Protein AF-A0A370U004-F1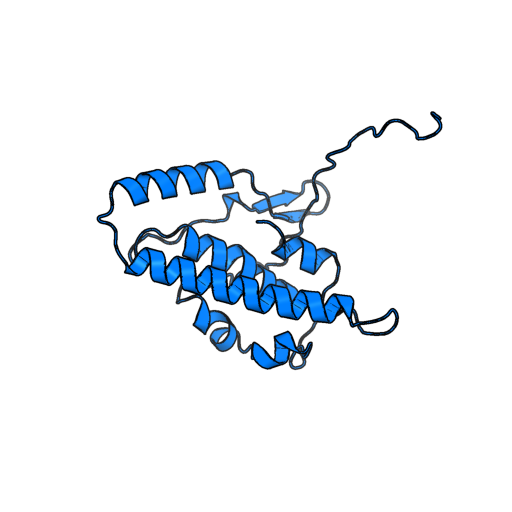 (afdb_monomer_lite)

pLDDT: mean 77.34, std 12.89, range [37.38, 93.56]

Organism: NCBI:txid2656787

Structure (mmCIF, N/CA/C/O backbone):
data_AF-A0A370U004-F1
#
_entry.id   AF-A0A370U004-F1
#
loop_
_atom_site.group_PDB
_atom_site.id
_atom_site.type_symbol
_atom_site.label_atom_id
_atom_site.label_alt_id
_atom_site.label_comp_id
_atom_site.label_asym_id
_atom_site.label_entity_id
_atom_site.label_seq_id
_atom_site.pdbx_PDB_ins_code
_atom_site.Cartn_x
_atom_site.Cartn_y
_atom_site.Cartn_z
_atom_site.occupancy
_atom_site.B_iso_or_equiv
_atom_site.auth_seq_id
_atom_site.auth_comp_id
_atom_site.auth_asym_id
_atom_site.auth_atom_id
_atom_site.pdbx_PDB_model_num
ATOM 1 N N . MET A 1 1 ? -4.875 43.222 11.455 1.00 49.03 1 MET A N 1
ATOM 2 C CA . MET A 1 1 ? -5.710 42.000 11.393 1.00 49.03 1 MET A CA 1
ATOM 3 C C . MET A 1 1 ? -4.789 40.855 11.793 1.00 49.03 1 MET A C 1
ATOM 5 O O . MET A 1 1 ? -4.476 40.014 10.972 1.00 49.03 1 MET A O 1
ATOM 9 N N . ASP A 1 2 ? -4.289 40.880 13.034 1.00 58.12 2 ASP A N 1
ATOM 10 C CA . ASP A 1 2 ? -3.094 40.120 13.444 1.00 58.12 2 ASP A CA 1
ATOM 11 C C . ASP A 1 2 ? -3.318 39.505 14.830 1.00 58.12 2 ASP A C 1
ATOM 13 O O . ASP A 1 2 ? -2.728 39.919 15.822 1.00 58.12 2 ASP A O 1
ATOM 17 N N . HIS A 1 3 ? -4.273 38.583 14.925 1.00 63.78 3 HIS A N 1
ATOM 18 C CA . HIS A 1 3 ? -4.620 37.893 16.177 1.00 63.78 3 HIS A CA 1
ATOM 19 C C . HIS A 1 3 ? -4.580 36.369 16.046 1.00 63.78 3 HIS A C 1
ATOM 21 O O . HIS A 1 3 ? -5.069 35.661 16.922 1.00 63.78 3 HIS A O 1
ATOM 27 N N . LEU A 1 4 ? -3.969 35.853 14.979 1.00 60.88 4 LEU A N 1
ATOM 28 C CA . LEU A 1 4 ? -3.639 34.437 14.901 1.00 60.88 4 LEU A CA 1
ATOM 29 C C . LEU A 1 4 ? -2.229 34.241 15.477 1.00 60.88 4 LEU A C 1
ATOM 31 O O . LEU A 1 4 ? -1.308 34.937 15.039 1.00 60.88 4 LEU A O 1
ATOM 35 N N . PRO A 1 5 ? -2.043 33.356 16.473 1.00 64.75 5 PRO A N 1
ATOM 36 C CA . PRO A 1 5 ? -0.712 33.023 16.956 1.00 64.75 5 PRO A CA 1
ATOM 37 C C . PRO A 1 5 ? 0.135 32.482 15.792 1.00 64.75 5 PRO A C 1
ATOM 39 O O . PRO A 1 5 ? -0.400 31.796 14.916 1.00 64.75 5 PRO A O 1
ATOM 42 N N . PRO A 1 6 ? 1.441 32.796 15.748 1.00 63.62 6 PRO A N 1
ATOM 43 C CA . PRO A 1 6 ? 2.315 32.300 14.696 1.00 63.62 6 PRO A CA 1
ATOM 44 C C . PRO A 1 6 ? 2.325 30.771 14.723 1.00 63.62 6 PRO A C 1
ATOM 46 O O . PRO A 1 6 ? 2.510 30.164 15.778 1.00 63.62 6 PRO A O 1
ATOM 49 N N . VAL A 1 7 ? 2.109 30.152 13.562 1.00 63.22 7 VAL A N 1
ATOM 50 C CA . VAL A 1 7 ? 2.200 28.698 13.401 1.00 63.22 7 VAL A CA 1
ATOM 51 C C . VAL A 1 7 ? 3.642 28.288 13.704 1.00 63.22 7 VAL A C 1
ATOM 53 O O . VAL A 1 7 ? 4.553 28.629 12.954 1.00 63.22 7 VAL A O 1
ATOM 56 N N . LEU A 1 8 ? 3.854 27.611 14.836 1.00 65.62 8 LEU A N 1
ATOM 57 C CA . LEU A 1 8 ? 5.191 27.272 15.341 1.00 65.62 8 LEU A CA 1
ATOM 58 C C . LEU A 1 8 ? 5.834 26.109 14.573 1.00 65.62 8 LEU A C 1
ATOM 60 O O . LEU A 1 8 ? 7.051 26.078 14.435 1.00 65.62 8 LEU A O 1
ATOM 64 N N . ASN A 1 9 ? 5.015 25.192 14.051 1.00 56.94 9 ASN A N 1
ATOM 65 C CA . ASN A 1 9 ? 5.427 24.076 13.203 1.00 56.94 9 ASN A CA 1
ATOM 66 C C . ASN A 1 9 ? 4.366 23.856 12.112 1.00 56.94 9 ASN A C 1
ATOM 68 O O . ASN A 1 9 ? 3.424 23.098 12.318 1.00 56.94 9 ASN A O 1
ATOM 72 N N . PRO A 1 10 ? 4.476 24.519 10.950 1.00 60.16 10 PRO A N 1
ATOM 73 C CA . PRO A 1 10 ? 3.531 24.328 9.846 1.00 60.16 10 PRO A CA 1
ATOM 74 C C . PRO A 1 10 ? 3.636 22.948 9.170 1.00 60.16 10 PRO A C 1
ATOM 76 O O . PRO A 1 10 ? 2.853 22.659 8.272 1.00 60.16 10 PRO A O 1
ATOM 79 N N . PHE A 1 11 ? 4.589 22.111 9.597 1.00 60.75 11 PHE A N 1
ATOM 80 C CA . PHE A 1 11 ? 4.915 20.808 9.015 1.00 60.75 11 PHE A CA 1
ATOM 81 C C . PHE A 1 11 ? 5.156 19.755 10.102 1.00 60.75 11 PHE A C 1
ATOM 83 O O . PHE A 1 11 ? 6.169 19.059 10.057 1.00 60.75 11 PHE A O 1
ATOM 90 N N . GLU A 1 12 ? 4.303 19.676 11.126 1.00 61.19 12 GLU A N 1
ATOM 91 C CA . GLU A 1 12 ? 4.392 18.540 12.049 1.00 61.19 12 GLU A CA 1
ATOM 92 C C . GLU A 1 12 ? 4.266 17.245 11.225 1.00 61.19 12 GLU A C 1
ATOM 94 O O . GLU A 1 12 ? 3.266 17.086 10.517 1.00 61.19 12 GLU A O 1
ATOM 99 N N . PRO A 1 13 ? 5.304 16.384 11.196 1.00 64.50 13 PRO A N 1
ATOM 100 C CA . PRO A 1 13 ? 5.272 15.184 10.380 1.00 64.50 13 PRO A CA 1
ATOM 101 C C . PRO A 1 13 ? 4.121 14.310 10.853 1.00 64.50 13 PRO A C 1
ATOM 103 O O . PRO A 1 13 ? 4.003 14.022 12.041 1.00 64.50 13 PRO A O 1
ATOM 106 N N . LEU A 1 14 ? 3.263 13.911 9.923 1.00 70.38 14 LEU A N 1
ATOM 107 C CA . LEU A 1 14 ? 2.198 12.981 10.233 1.00 70.38 14 LEU A CA 1
ATOM 108 C C . LEU A 1 14 ? 2.815 11.599 10.468 1.00 70.38 14 LEU A C 1
ATOM 110 O O . LEU A 1 14 ? 3.361 10.999 9.541 1.00 70.38 14 LEU A O 1
ATOM 114 N N . ASP A 1 15 ? 2.726 11.101 11.697 1.00 78.31 15 ASP A N 1
ATOM 115 C CA . ASP A 1 15 ? 3.143 9.742 12.014 1.00 78.31 15 ASP A CA 1
ATOM 116 C C . ASP A 1 15 ? 2.039 8.769 11.593 1.00 78.31 15 ASP A C 1
ATOM 118 O O . ASP A 1 15 ? 0.939 8.743 12.148 1.00 78.31 15 ASP A O 1
ATOM 122 N N . ILE A 1 16 ? 2.337 7.980 10.564 1.00 81.56 16 ILE A N 1
ATOM 123 C CA . ILE A 1 16 ? 1.415 6.986 10.026 1.00 81.56 16 ILE A CA 1
ATOM 124 C C . ILE A 1 16 ? 1.767 5.634 10.632 1.00 81.56 16 ILE A C 1
ATOM 126 O O . ILE A 1 16 ? 2.882 5.152 10.419 1.00 81.56 16 ILE A O 1
ATOM 130 N N . PRO A 1 17 ? 0.847 4.981 11.354 1.00 85.31 17 PRO A N 1
ATOM 131 C CA . PRO A 1 17 ? 1.115 3.669 11.904 1.00 85.31 17 PRO A CA 1
ATOM 132 C C . PRO A 1 17 ? 1.231 2.631 10.787 1.00 85.31 17 PRO A C 1
ATOM 134 O O . PRO A 1 17 ? 0.405 2.563 9.875 1.00 85.31 17 PRO A O 1
ATOM 137 N N . TYR A 1 18 ? 2.250 1.783 10.878 1.00 85.38 18 TYR 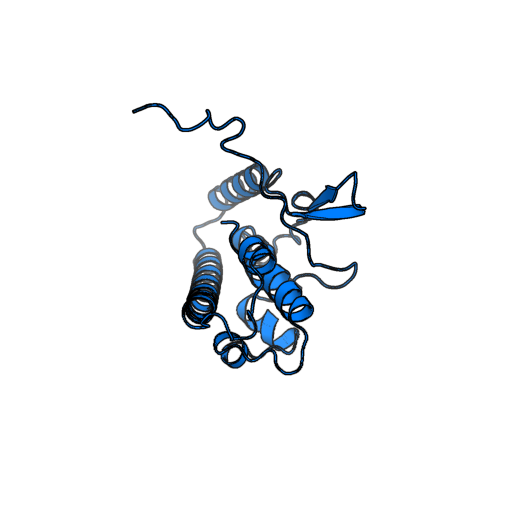A N 1
ATOM 138 C CA . TYR A 1 18 ? 2.245 0.523 10.155 1.00 85.38 18 TYR A CA 1
ATOM 139 C C . TYR A 1 18 ? 1.261 -0.409 10.864 1.00 85.38 18 TYR A C 1
ATOM 141 O O . TYR A 1 18 ? 1.427 -0.736 12.041 1.00 85.38 18 TYR A O 1
ATOM 149 N N . LEU A 1 19 ? 0.198 -0.773 10.156 1.00 84.25 19 LEU A N 1
ATOM 150 C CA . LEU A 1 19 ? -0.880 -1.630 10.640 1.00 84.25 19 LEU A CA 1
ATOM 151 C C . LEU A 1 19 ? -0.536 -3.114 10.470 1.00 84.25 19 LEU A C 1
ATOM 153 O O . LEU A 1 19 ? -1.273 -3.968 10.964 1.00 84.25 19 LEU A O 1
ATOM 157 N N . GLY A 1 20 ? 0.577 -3.412 9.790 1.00 69.94 20 GLY A N 1
ATOM 158 C CA . GLY A 1 20 ? 1.023 -4.766 9.518 1.00 69.94 20 GLY A CA 1
ATOM 159 C C . GLY A 1 20 ? 1.702 -5.484 10.665 1.00 69.94 20 GLY A C 1
ATOM 160 O O . GLY A 1 20 ? 2.546 -4.946 11.381 1.00 69.94 20 GLY A O 1
ATOM 161 N N . GLY A 1 21 ? 1.286 -6.737 10.848 1.00 58.09 21 GLY A N 1
ATOM 162 C CA . GLY A 1 21 ? 1.867 -7.668 11.806 1.00 58.09 21 GLY A CA 1
ATOM 163 C C . GLY A 1 21 ? 3.136 -8.340 11.279 1.00 58.09 21 GLY A C 1
ATOM 164 O O . GLY A 1 21 ? 3.596 -8.095 10.167 1.00 58.09 21 GLY A O 1
ATOM 165 N N . THR A 1 22 ? 3.698 -9.241 12.086 1.00 46.09 22 THR A N 1
ATOM 166 C CA . THR A 1 22 ? 4.909 -10.015 11.762 1.00 46.09 22 THR A CA 1
ATOM 167 C C . THR A 1 22 ? 4.739 -11.017 10.615 1.00 46.09 22 THR A C 1
ATOM 169 O O . THR A 1 22 ? 5.731 -11.613 10.207 1.00 46.09 22 THR A O 1
ATOM 172 N N . GLU A 1 23 ? 3.524 -11.237 10.096 1.00 51.66 23 GLU A N 1
ATOM 173 C CA . GLU A 1 23 ? 3.267 -12.226 9.046 1.00 51.66 23 GLU A CA 1
ATOM 174 C C . GLU A 1 23 ? 2.246 -11.730 8.004 1.00 51.66 23 GLU A C 1
ATOM 176 O O . GLU A 1 23 ? 1.099 -11.432 8.325 1.00 51.66 23 GLU A O 1
ATOM 181 N N . VAL A 1 24 ? 2.707 -11.762 6.746 1.00 54.19 24 VAL A N 1
ATOM 182 C CA . VAL A 1 24 ? 2.003 -11.605 5.458 1.00 54.19 24 VAL A CA 1
ATOM 183 C C . VAL A 1 24 ? 1.652 -10.175 5.030 1.00 54.19 24 VAL A C 1
ATOM 185 O O . VAL A 1 24 ? 0.494 -9.781 5.049 1.00 54.19 24 VAL A O 1
A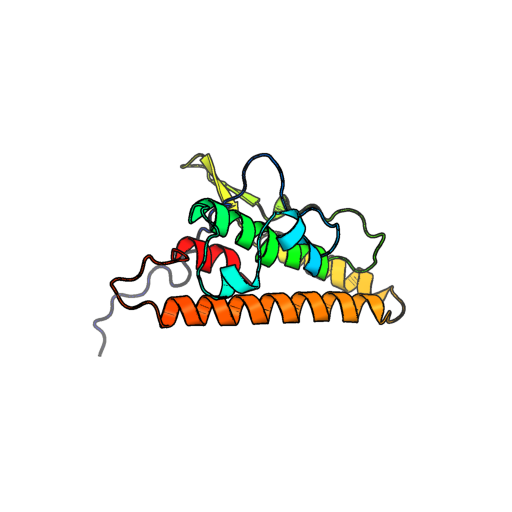TOM 188 N N . GLY A 1 25 ? 2.661 -9.463 4.516 1.00 73.31 25 GLY A N 1
ATOM 189 C CA . GLY A 1 25 ? 2.465 -8.320 3.618 1.00 73.31 25 GLY A CA 1
ATOM 190 C C . GLY A 1 25 ? 2.103 -8.748 2.185 1.00 73.31 25 GLY A C 1
ATOM 191 O O . GLY A 1 25 ? 1.929 -9.934 1.885 1.00 73.31 25 GLY A O 1
ATOM 192 N N . TYR A 1 26 ? 2.009 -7.780 1.271 1.00 83.62 26 TYR A N 1
ATOM 193 C CA . TYR A 1 26 ? 1.700 -8.018 -0.144 1.00 83.62 26 TYR A CA 1
ATOM 194 C C . TYR A 1 26 ? 2.587 -9.105 -0.791 1.00 83.62 26 TYR A C 1
ATOM 196 O O . TYR A 1 26 ? 3.816 -9.048 -0.747 1.00 83.62 26 TYR A O 1
ATOM 204 N N . ASP A 1 27 ? 1.955 -10.090 -1.436 1.00 83.62 27 ASP A N 1
ATOM 205 C CA . ASP A 1 27 ? 2.600 -11.346 -1.859 1.00 83.62 27 ASP A CA 1
ATOM 206 C C . ASP A 1 27 ? 3.400 -11.263 -3.174 1.00 83.62 27 ASP A C 1
ATOM 208 O O . ASP A 1 27 ? 4.096 -12.211 -3.540 1.00 83.62 27 ASP A O 1
ATOM 212 N N . GLY A 1 28 ? 3.315 -10.148 -3.907 1.00 81.31 28 GLY A N 1
ATOM 213 C CA . GLY A 1 28 ? 4.017 -9.965 -5.183 1.00 81.31 28 GLY A CA 1
ATOM 214 C C . GLY A 1 28 ? 3.509 -10.834 -6.343 1.00 81.31 28 GLY A C 1
ATOM 215 O O . GLY A 1 28 ? 4.132 -10.830 -7.407 1.00 81.31 28 GLY A O 1
ATOM 216 N N . LEU A 1 29 ? 2.394 -11.558 -6.174 1.00 85.38 29 LEU A N 1
ATOM 217 C CA . LEU A 1 29 ? 1.821 -12.475 -7.175 1.00 85.38 29 LEU A CA 1
ATOM 218 C C . LEU A 1 29 ? 0.809 -11.795 -8.117 1.00 85.38 29 LEU A C 1
ATOM 220 O O . LEU A 1 29 ? 0.031 -12.465 -8.800 1.00 85.38 29 LEU A O 1
ATOM 224 N N . GLY A 1 30 ? 0.798 -10.463 -8.149 1.00 85.50 30 GLY A N 1
ATOM 225 C CA . GLY A 1 30 ? -0.020 -9.653 -9.046 1.00 85.50 30 GLY A CA 1
ATOM 226 C C . GLY A 1 30 ? -1.084 -8.840 -8.315 1.00 85.50 30 GLY A C 1
ATOM 227 O O . GLY A 1 30 ? -1.832 -9.366 -7.483 1.00 85.50 30 GLY A O 1
ATOM 228 N N . TYR A 1 31 ? -1.156 -7.564 -8.694 1.00 89.69 31 TYR A N 1
ATOM 229 C CA . TYR A 1 31 ? -1.894 -6.519 -7.988 1.00 89.69 31 TYR A CA 1
ATOM 230 C C . TYR A 1 31 ? -3.405 -6.749 -7.946 1.00 89.69 31 TYR A C 1
ATOM 232 O O . TYR A 1 31 ? -4.021 -6.692 -6.886 1.00 89.69 31 TYR A O 1
ATOM 240 N N . GLU A 1 32 ? -3.993 -7.049 -9.106 1.00 90.62 32 GLU A N 1
ATOM 241 C CA . GLU A 1 32 ? -5.443 -7.196 -9.286 1.00 90.62 32 GLU A CA 1
ATOM 242 C C . GLU A 1 32 ? -6.006 -8.413 -8.540 1.00 90.62 32 GLU A C 1
ATOM 244 O O . GLU A 1 32 ? -7.122 -8.375 -8.035 1.00 90.62 32 GLU A O 1
ATOM 249 N N . GLY A 1 33 ? -5.230 -9.496 -8.449 1.00 91.31 33 GLY A N 1
ATOM 250 C CA . GLY A 1 33 ? -5.672 -10.739 -7.812 1.00 91.31 33 GLY A CA 1
ATOM 251 C C . GLY A 1 33 ? -5.442 -10.792 -6.301 1.00 91.31 33 GLY A C 1
ATOM 252 O O . GLY A 1 33 ? -5.939 -11.714 -5.653 1.00 91.31 33 GLY A O 1
ATOM 253 N N . TYR A 1 34 ? -4.680 -9.850 -5.736 1.00 92.06 34 TYR A N 1
ATOM 254 C CA . TYR A 1 34 ? -4.331 -9.854 -4.313 1.00 92.06 34 TYR A CA 1
ATOM 255 C C . TYR A 1 34 ? -5.555 -9.840 -3.380 1.00 92.06 34 TYR A C 1
ATOM 257 O O . TYR A 1 34 ? -5.603 -10.690 -2.487 1.00 92.06 34 TYR A O 1
ATOM 265 N N . PRO A 1 35 ? -6.593 -9.008 -3.604 1.00 93.06 35 PRO A N 1
ATOM 266 C CA . PRO A 1 35 ? -7.803 -9.020 -2.779 1.00 93.06 35 PRO A CA 1
ATOM 267 C C . PRO A 1 35 ? -8.452 -10.395 -2.686 1.00 93.06 35 PRO A C 1
ATOM 269 O O . PRO A 1 35 ? -8.688 -10.899 -1.591 1.00 93.06 35 PRO A O 1
ATOM 272 N N . SER A 1 36 ? -8.662 -11.051 -3.830 1.00 93.56 36 SER A N 1
ATOM 273 C CA . SER A 1 36 ? -9.299 -12.366 -3.873 1.00 93.56 36 SER A CA 1
ATOM 274 C C . SER A 1 36 ? -8.460 -13.428 -3.160 1.00 93.56 36 SER A C 1
ATOM 276 O O . SER A 1 36 ? -9.021 -14.295 -2.493 1.00 93.56 36 SER A O 1
ATOM 278 N N . ARG A 1 37 ? -7.122 -13.345 -3.234 1.00 93.31 37 ARG A N 1
ATOM 279 C CA . ARG A 1 37 ? -6.214 -14.234 -2.485 1.00 93.31 37 ARG A CA 1
ATOM 280 C C . ARG A 1 37 ? -6.274 -13.999 -0.974 1.00 93.31 37 ARG A C 1
ATOM 282 O O . ARG A 1 37 ? -6.164 -14.956 -0.216 1.00 93.31 37 ARG A O 1
ATOM 289 N N . GLN A 1 38 ? -6.518 -12.763 -0.548 1.00 91.56 38 GLN A N 1
ATOM 290 C CA . GLN A 1 38 ? -6.771 -12.394 0.850 1.00 91.56 38 GLN A CA 1
ATOM 291 C C . GLN A 1 38 ? -8.237 -12.620 1.282 1.00 91.56 38 GLN A C 1
ATOM 293 O O . GLN A 1 38 ? -8.620 -12.327 2.421 1.00 91.56 38 GLN A O 1
ATOM 298 N N . GLY A 1 39 ? -9.076 -13.161 0.388 1.00 92.88 39 GLY A N 1
ATOM 299 C CA . GLY A 1 39 ? -10.487 -13.450 0.634 1.00 92.88 39 GLY A CA 1
ATOM 300 C C . GLY A 1 39 ? -11.367 -12.205 0.748 1.00 92.88 39 GLY A C 1
ATOM 301 O O . GLY A 1 39 ? -12.371 -12.256 1.455 1.00 92.88 39 GLY A O 1
ATOM 302 N N . TRP A 1 40 ? -10.965 -11.101 0.118 1.00 92.19 40 TRP A N 1
ATOM 303 C CA . TRP A 1 40 ? -11.747 -9.875 0.012 1.00 92.19 40 TRP A CA 1
ATOM 304 C C . TRP A 1 40 ? -12.445 -9.800 -1.342 1.00 92.19 40 TRP A C 1
ATOM 306 O O . TRP A 1 40 ? -11.809 -9.869 -2.397 1.00 92.19 40 TRP A O 1
ATOM 316 N N . ASP A 1 41 ? -13.756 -9.601 -1.299 1.00 93.44 41 ASP A N 1
ATOM 317 C CA . ASP A 1 41 ? -14.529 -9.093 -2.424 1.00 93.44 41 ASP A CA 1
ATOM 318 C C . ASP A 1 41 ? -14.399 -7.562 -2.467 1.00 93.44 41 ASP A C 1
ATOM 320 O O . ASP A 1 41 ? -14.817 -6.858 -1.543 1.00 93.44 41 ASP A O 1
ATOM 324 N N . VAL A 1 42 ? -13.764 -7.049 -3.522 1.00 90.25 42 VAL A N 1
ATOM 325 C CA . VAL A 1 42 ? -13.494 -5.614 -3.684 1.00 90.25 42 VAL A CA 1
ATOM 326 C C . VAL A 1 42 ? -14.781 -4.836 -3.927 1.00 90.25 42 VAL A C 1
ATOM 328 O O . VAL A 1 42 ? -14.896 -3.712 -3.445 1.00 90.25 42 VAL A O 1
ATOM 331 N N . ASP A 1 43 ? -15.750 -5.409 -4.641 1.00 90.19 43 ASP A N 1
ATOM 332 C CA . ASP A 1 43 ? -17.003 -4.718 -4.931 1.00 90.19 43 ASP A CA 1
ATOM 333 C C . ASP A 1 43 ? -17.798 -4.532 -3.641 1.00 90.19 43 ASP A C 1
ATOM 335 O O . ASP A 1 43 ? -18.283 -3.435 -3.379 1.00 90.19 43 ASP A O 1
ATOM 339 N N . LEU A 1 44 ? -17.856 -5.547 -2.778 1.00 88.38 44 LEU A N 1
ATOM 340 C CA . LEU A 1 44 ? -18.467 -5.415 -1.451 1.00 88.38 44 LEU A CA 1
ATOM 341 C C . LEU A 1 44 ? -17.736 -4.381 -0.582 1.00 88.38 44 LEU A C 1
ATOM 343 O O . LEU A 1 44 ? -18.376 -3.516 0.021 1.00 88.38 44 LEU A O 1
ATOM 347 N N . LEU A 1 45 ? -16.400 -4.404 -0.585 1.00 85.00 45 LEU A N 1
ATOM 348 C CA . LEU A 1 45 ? -15.587 -3.458 0.182 1.00 85.00 45 LEU A CA 1
ATOM 349 C C . LEU A 1 45 ? -15.811 -2.001 -0.263 1.00 85.00 45 LEU A C 1
ATOM 351 O O . LEU A 1 45 ? -15.946 -1.114 0.577 1.00 85.00 45 LEU A O 1
ATOM 355 N N . LYS A 1 46 ? -15.935 -1.758 -1.574 1.00 83.06 46 LYS A N 1
ATOM 356 C CA . LYS A 1 46 ? -16.272 -0.450 -2.172 1.00 83.06 46 LYS A CA 1
ATOM 357 C C . LYS A 1 46 ? -17.671 0.059 -1.823 1.00 83.06 46 LYS A C 1
ATOM 359 O O . LYS A 1 46 ? -17.953 1.231 -2.045 1.00 83.06 46 LYS A O 1
ATOM 364 N N . HIS A 1 47 ? -18.542 -0.797 -1.293 1.00 82.94 47 HIS A N 1
ATOM 365 C CA . HIS A 1 47 ? -19.859 -0.423 -0.769 1.00 82.94 47 HIS A CA 1
ATOM 366 C C . HIS A 1 47 ? -19.897 -0.397 0.768 1.00 82.94 47 HIS A C 1
ATOM 368 O O . HIS A 1 47 ? -20.966 -0.218 1.350 1.00 82.94 47 HIS A O 1
ATOM 374 N N . GLY A 1 48 ? -18.744 -0.562 1.426 1.00 77.31 48 GLY A N 1
ATOM 375 C CA . GLY A 1 48 ? -18.610 -0.487 2.878 1.00 77.31 48 GLY A CA 1
ATOM 376 C C . GLY A 1 48 ? -18.843 -1.799 3.617 1.00 77.31 48 GLY A C 1
ATOM 377 O O . GLY A 1 48 ? -18.879 -1.814 4.846 1.00 77.31 48 GLY A O 1
ATOM 378 N N . ASP A 1 49 ? -18.994 -2.912 2.899 1.00 86.31 49 ASP A N 1
ATOM 379 C CA . ASP A 1 49 ? -19.159 -4.222 3.516 1.00 86.31 49 ASP A CA 1
ATOM 380 C C . ASP A 1 49 ? -17.791 -4.838 3.857 1.00 86.31 49 ASP A C 1
ATOM 382 O O . ASP A 1 49 ? -17.024 -5.264 2.987 1.00 86.31 49 ASP A O 1
ATOM 386 N N . LEU A 1 50 ? -17.503 -4.908 5.161 1.00 86.12 50 LEU A N 1
ATOM 387 C CA . LEU A 1 50 ? -16.286 -5.510 5.713 1.00 86.12 50 LEU A CA 1
ATOM 388 C C . LEU A 1 50 ? -16.309 -7.046 5.718 1.00 86.12 50 LEU A C 1
ATOM 390 O O . LEU A 1 50 ? -15.379 -7.673 6.221 1.00 86.12 50 LEU A O 1
ATOM 394 N N . GLN A 1 51 ? -17.363 -7.675 5.193 1.00 89.94 51 GLN A N 1
ATOM 395 C CA . GLN A 1 51 ? -17.463 -9.124 4.999 1.00 89.94 51 GLN A CA 1
ATOM 396 C C . GLN A 1 51 ? -17.298 -9.908 6.311 1.00 89.94 51 GLN A C 1
ATOM 398 O O . GLN A 1 51 ? -16.678 -10.971 6.365 1.00 89.94 51 GLN A O 1
ATOM 403 N N . GLY A 1 52 ? -17.845 -9.357 7.399 1.00 87.56 52 GLY A N 1
ATOM 404 C CA . GLY A 1 52 ? -17.764 -9.932 8.744 1.00 87.56 52 GLY A CA 1
ATOM 405 C C . GLY A 1 52 ? -16.411 -9.758 9.446 1.00 87.56 52 GLY A C 1
ATOM 406 O O . GLY A 1 52 ? -16.237 -10.309 10.533 1.00 87.56 52 GLY A O 1
ATOM 407 N N . ARG A 1 53 ? -15.473 -9.005 8.857 1.00 88.69 53 ARG A N 1
ATOM 408 C CA . ARG A 1 53 ? -14.163 -8.679 9.438 1.00 88.69 53 ARG A CA 1
ATOM 409 C C . ARG A 1 53 ? -14.195 -7.346 10.186 1.00 88.69 53 ARG A C 1
ATOM 411 O O . ARG A 1 53 ? -15.123 -6.547 10.053 1.00 88.69 53 ARG A O 1
ATOM 418 N N . THR A 1 54 ? -13.180 -7.112 11.005 1.00 86.38 54 THR A N 1
ATOM 419 C CA . THR A 1 54 ? -13.010 -5.874 11.769 1.00 86.38 54 THR A CA 1
ATOM 420 C C . THR A 1 54 ? -12.479 -4.734 10.896 1.00 86.38 54 THR A C 1
ATOM 422 O O . THR A 1 54 ? -11.814 -4.952 9.884 1.00 86.38 54 THR A O 1
ATOM 425 N N . ILE A 1 55 ? -12.717 -3.494 11.335 1.00 82.56 55 ILE A N 1
ATOM 426 C CA . ILE A 1 55 ? -12.168 -2.284 10.697 1.00 82.56 55 ILE A CA 1
ATOM 427 C C . ILE A 1 55 ? -10.633 -2.344 10.632 1.00 82.56 55 ILE A C 1
ATOM 429 O O . ILE A 1 55 ? -10.043 -1.967 9.625 1.00 82.56 55 ILE A O 1
ATOM 433 N N . LEU A 1 56 ? -9.979 -2.865 11.676 1.00 82.69 56 LEU A N 1
ATOM 434 C CA . LEU A 1 56 ? -8.522 -2.991 11.716 1.00 82.69 56 LEU A CA 1
ATOM 435 C C . LEU A 1 56 ? -7.997 -4.002 10.684 1.00 82.69 56 LEU A C 1
ATOM 437 O O . LEU A 1 56 ? -6.992 -3.740 10.034 1.00 82.69 56 LEU A O 1
ATOM 441 N N . GLU A 1 57 ? -8.685 -5.130 10.491 1.00 85.56 57 GLU A N 1
ATOM 442 C CA . GLU A 1 57 ? -8.323 -6.105 9.451 1.00 85.56 57 GLU A CA 1
ATOM 443 C C . GLU A 1 57 ? -8.507 -5.530 8.043 1.00 85.56 57 GLU A C 1
ATOM 445 O O . GLU A 1 57 ? -7.676 -5.774 7.167 1.00 85.56 57 GLU A O 1
ATOM 450 N N . ALA A 1 58 ? -9.571 -4.751 7.823 1.00 85.44 58 ALA A N 1
ATOM 451 C CA . ALA A 1 58 ? -9.792 -4.047 6.563 1.00 85.44 58 ALA A CA 1
ATOM 452 C C . ALA A 1 58 ? -8.693 -3.012 6.301 1.00 85.44 58 ALA A C 1
ATOM 454 O O . ALA A 1 58 ? -8.159 -2.935 5.199 1.00 85.44 58 ALA A O 1
ATOM 455 N N . ALA A 1 59 ? -8.310 -2.259 7.328 1.00 83.38 59 ALA A N 1
ATOM 456 C CA . ALA A 1 59 ? -7.251 -1.270 7.248 1.00 83.38 59 ALA A CA 1
ATOM 457 C C . ALA A 1 59 ? -5.886 -1.868 6.932 1.00 83.38 59 ALA A C 1
ATOM 459 O O . ALA A 1 59 ? -5.181 -1.364 6.065 1.00 83.38 59 ALA A O 1
ATOM 460 N N . HIS A 1 60 ? -5.540 -2.956 7.620 1.00 85.56 60 HIS A N 1
ATOM 461 C CA . HIS A 1 60 ? -4.322 -3.709 7.369 1.00 85.56 60 HIS A CA 1
ATOM 462 C C . HIS A 1 60 ? -4.260 -4.161 5.909 1.00 85.56 60 HIS A C 1
ATOM 464 O O . HIS A 1 60 ? -3.308 -3.858 5.197 1.00 85.56 60 HIS A O 1
ATOM 470 N N . PHE A 1 61 ? -5.337 -4.795 5.441 1.00 89.00 61 PHE A N 1
ATOM 471 C CA . PHE A 1 61 ? -5.457 -5.223 4.055 1.00 89.00 61 PHE A CA 1
ATOM 472 C C . PHE A 1 61 ? -5.312 -4.062 3.061 1.00 89.00 61 PHE A C 1
ATOM 474 O O . PHE A 1 61 ? -4.605 -4.188 2.063 1.00 89.00 61 PHE A O 1
ATOM 481 N N . LEU A 1 62 ? -5.977 -2.934 3.318 1.00 87.44 62 LEU A N 1
ATOM 482 C CA . LEU A 1 62 ? -5.914 -1.767 2.445 1.00 87.44 62 LEU A CA 1
ATOM 483 C C . LEU A 1 62 ? -4.518 -1.133 2.438 1.00 87.44 62 LEU A C 1
ATOM 485 O O . LEU A 1 62 ? -4.059 -0.746 1.369 1.00 87.44 62 LEU A O 1
ATOM 489 N N . GLN A 1 63 ? -3.822 -1.061 3.576 1.00 87.12 63 GLN A N 1
ATOM 490 C CA . GLN A 1 63 ? -2.443 -0.569 3.637 1.00 87.12 63 GLN A CA 1
ATOM 491 C C . GLN A 1 63 ? -1.489 -1.508 2.879 1.00 87.12 63 GLN A C 1
ATOM 493 O O . GLN A 1 63 ? -0.694 -1.052 2.055 1.00 87.12 63 GLN A O 1
ATOM 498 N N . ASP A 1 64 ? -1.606 -2.820 3.076 1.00 88.81 64 ASP A N 1
ATOM 499 C CA . ASP A 1 64 ? -0.797 -3.804 2.354 1.00 88.81 64 ASP A CA 1
ATOM 500 C C . ASP A 1 64 ? -1.035 -3.753 0.849 1.00 88.81 64 ASP A C 1
ATOM 502 O O . ASP A 1 64 ? -0.093 -3.802 0.060 1.00 88.81 64 ASP A O 1
ATOM 506 N N . TRP A 1 65 ? -2.292 -3.643 0.426 1.00 89.88 65 TRP A N 1
ATOM 507 C CA . TRP A 1 65 ? -2.644 -3.666 -0.984 1.00 89.88 65 TRP A CA 1
ATOM 508 C C . TRP A 1 65 ? -2.428 -2.316 -1.666 1.00 89.88 65 TRP A C 1
ATOM 510 O O . TRP A 1 65 ? -1.679 -2.217 -2.638 1.00 89.88 65 TRP A O 1
ATOM 520 N N . LEU A 1 66 ? -3.106 -1.274 -1.189 1.00 87.81 66 LEU A N 1
ATOM 521 C CA . LEU A 1 66 ? -3.180 0.013 -1.873 1.00 87.81 66 LEU A CA 1
ATOM 522 C C . LEU A 1 66 ? -1.915 0.844 -1.695 1.00 87.81 66 LEU A C 1
ATOM 524 O O . LEU A 1 66 ? -1.599 1.601 -2.604 1.00 87.81 66 LEU A O 1
ATOM 528 N N . TYR A 1 67 ? -1.173 0.671 -0.598 1.00 85.94 67 TYR A N 1
ATOM 529 C CA . TYR A 1 67 ? 0.095 1.366 -0.388 1.00 85.94 67 TYR A CA 1
ATOM 530 C C . TYR A 1 67 ? 1.296 0.483 -0.752 1.00 85.94 67 TYR A C 1
ATOM 532 O O . TYR A 1 67 ? 1.948 0.717 -1.773 1.00 85.94 67 TYR A O 1
ATOM 540 N N . PHE A 1 68 ? 1.575 -0.575 0.016 1.00 87.00 68 PHE A N 1
ATOM 541 C CA . PHE A 1 68 ? 2.785 -1.386 -0.192 1.00 87.00 68 PHE A CA 1
ATOM 542 C C . PHE A 1 68 ? 2.754 -2.192 -1.493 1.00 87.00 68 PHE A C 1
ATOM 544 O O . PHE A 1 68 ? 3.761 -2.265 -2.201 1.00 87.00 68 PHE A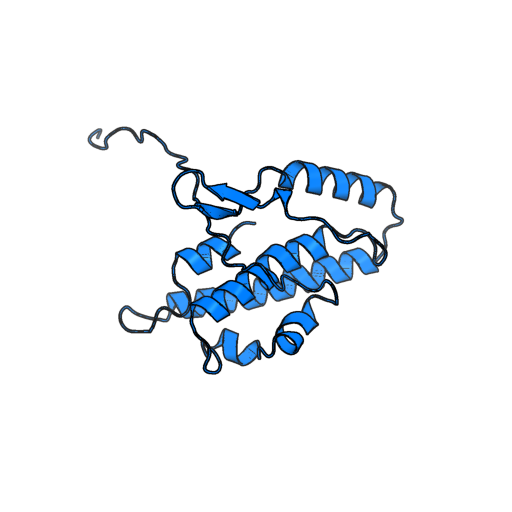 O 1
ATOM 551 N N . GLY A 1 69 ? 1.604 -2.762 -1.849 1.00 88.25 69 GLY A N 1
ATOM 552 C CA . GLY A 1 69 ? 1.423 -3.482 -3.104 1.00 88.25 69 GLY A CA 1
ATOM 553 C C . GLY A 1 69 ? 1.600 -2.570 -4.310 1.00 88.25 69 GLY A C 1
ATOM 554 O O . GLY A 1 69 ? 2.304 -2.927 -5.251 1.00 88.25 69 GLY A O 1
ATOM 555 N N . MET A 1 70 ? 1.043 -1.359 -4.256 1.00 88.06 70 MET A N 1
ATOM 556 C CA . MET A 1 70 ? 1.200 -0.372 -5.322 1.00 88.06 70 MET A CA 1
ATOM 557 C C . MET A 1 70 ? 2.660 0.067 -5.454 1.00 88.06 70 MET A C 1
ATOM 559 O O . MET A 1 70 ? 3.199 0.063 -6.560 1.00 88.06 70 MET A O 1
ATOM 563 N N . LEU A 1 71 ? 3.338 0.386 -4.348 1.00 86.81 71 LEU A N 1
ATOM 564 C CA . LEU A 1 71 ? 4.764 0.724 -4.370 1.00 86.81 71 LEU A CA 1
ATOM 565 C C . LEU A 1 71 ? 5.599 -0.416 -4.957 1.00 86.81 71 LEU A C 1
ATOM 567 O O . LEU A 1 71 ? 6.406 -0.188 -5.856 1.00 86.81 71 LEU A O 1
ATOM 571 N N . ARG A 1 72 ? 5.371 -1.660 -4.524 1.00 87.31 72 ARG A N 1
ATOM 572 C CA . ARG A 1 72 ? 6.113 -2.812 -5.047 1.00 87.31 72 ARG A CA 1
ATOM 573 C C . ARG A 1 72 ? 5.878 -3.019 -6.544 1.00 87.31 72 ARG A C 1
ATOM 575 O O . ARG A 1 72 ? 6.820 -3.349 -7.254 1.00 87.31 72 ARG A O 1
ATOM 582 N N . GLU A 1 73 ? 4.658 -2.843 -7.040 1.00 86.19 73 GLU A N 1
ATOM 583 C CA . GLU A 1 73 ? 4.349 -3.038 -8.464 1.00 86.19 73 GLU A CA 1
ATOM 584 C C . GLU A 1 73 ? 4.859 -1.892 -9.342 1.00 86.19 73 GLU A C 1
ATOM 586 O O . GLU A 1 73 ? 5.360 -2.131 -10.438 1.00 86.19 73 GLU A O 1
ATOM 591 N N . THR A 1 74 ? 4.787 -0.652 -8.857 1.00 84.50 74 THR A N 1
ATOM 592 C CA . THR A 1 74 ? 5.231 0.538 -9.602 1.00 84.50 74 THR A CA 1
ATOM 593 C C . THR A 1 74 ? 6.755 0.665 -9.659 1.00 84.50 74 THR A C 1
ATOM 595 O O . THR A 1 74 ? 7.302 1.101 -10.676 1.00 84.50 74 THR A O 1
ATOM 598 N N . LEU A 1 75 ? 7.448 0.235 -8.599 1.00 85.00 75 LEU A N 1
ATOM 599 C CA . LEU A 1 75 ? 8.907 0.251 -8.493 1.00 85.00 75 LEU A CA 1
ATOM 600 C C . LEU A 1 75 ? 9.580 -0.984 -9.122 1.00 85.00 75 LEU A C 1
ATOM 602 O O . LEU A 1 75 ? 10.811 -1.038 -9.193 1.00 85.00 75 LEU A O 1
ATOM 606 N N . ARG A 1 76 ? 8.824 -1.965 -9.626 1.00 81.31 76 ARG A N 1
ATOM 607 C CA . ARG A 1 76 ? 9.359 -3.068 -10.443 1.00 81.31 76 ARG A CA 1
ATOM 608 C C . ARG A 1 76 ? 9.421 -2.650 -11.905 1.00 81.31 76 ARG A C 1
ATOM 610 O O . ARG A 1 76 ? 8.397 -2.404 -12.527 1.00 81.31 76 ARG A O 1
ATOM 617 N N . ALA A 1 77 ? 10.624 -2.605 -12.460 1.00 74.19 77 ALA A N 1
ATOM 618 C CA . ALA A 1 77 ? 10.862 -2.240 -13.847 1.00 74.19 77 ALA A CA 1
ATOM 619 C C . ALA A 1 77 ? 10.626 -3.434 -14.792 1.00 74.19 77 ALA A C 1
ATOM 621 O O . ALA A 1 77 ? 10.106 -3.251 -15.890 1.00 74.19 77 ALA A O 1
ATOM 622 N N . VAL A 1 78 ? 10.949 -4.662 -14.359 1.00 76.12 78 VAL A N 1
ATOM 623 C CA . VAL A 1 78 ? 10.725 -5.903 -15.129 1.00 76.12 78 VAL A CA 1
ATOM 624 C C . VAL A 1 78 ? 10.070 -7.013 -14.291 1.00 76.12 78 VAL A C 1
ATOM 626 O O . VAL A 1 78 ? 10.130 -6.973 -13.061 1.00 76.12 78 VAL A O 1
ATOM 629 N N . PRO A 1 79 ? 9.418 -8.019 -14.917 1.00 70.62 79 PRO A N 1
ATOM 630 C CA . PRO A 1 79 ? 8.786 -9.132 -14.197 1.00 70.62 79 PRO A CA 1
ATOM 631 C C . PRO A 1 79 ? 9.757 -9.900 -13.294 1.00 70.62 79 PRO A C 1
ATOM 633 O O . PRO A 1 79 ? 9.391 -10.268 -12.181 1.00 70.62 79 PRO A O 1
ATOM 636 N N . ASP A 1 80 ? 10.998 -10.070 -13.744 1.00 74.31 80 ASP A N 1
ATOM 637 C CA . ASP A 1 80 ? 12.031 -10.829 -13.034 1.00 74.31 80 ASP A CA 1
ATOM 638 C C . ASP A 1 80 ? 12.848 -9.973 -12.054 1.00 74.31 80 ASP A C 1
ATOM 640 O O . ASP A 1 80 ? 13.861 -10.439 -11.529 1.00 74.31 80 ASP A O 1
ATOM 644 N N . ASP A 1 81 ? 12.433 -8.724 -11.800 1.00 75.25 81 ASP A N 1
ATOM 645 C CA . ASP A 1 81 ? 13.076 -7.914 -10.769 1.00 75.25 81 ASP A CA 1
ATOM 646 C C . ASP A 1 81 ? 12.965 -8.627 -9.416 1.00 75.25 81 ASP A C 1
ATOM 648 O O . ASP A 1 81 ? 11.898 -9.169 -9.086 1.00 75.25 81 ASP A O 1
ATOM 652 N N . PRO A 1 82 ? 14.045 -8.618 -8.616 1.00 72.88 82 PRO A N 1
ATOM 653 C CA . PRO A 1 82 ? 14.007 -9.199 -7.290 1.00 72.88 82 PRO A CA 1
ATOM 654 C C . PRO A 1 82 ? 12.914 -8.528 -6.442 1.00 72.88 82 PRO A C 1
ATOM 656 O O . PRO A 1 82 ? 12.567 -7.365 -6.681 1.00 72.88 82 PRO A O 1
ATOM 659 N N . PRO A 1 83 ? 12.376 -9.245 -5.437 1.00 71.81 83 PRO A N 1
ATOM 660 C CA . PRO A 1 83 ? 11.503 -8.664 -4.428 1.00 71.81 83 PRO A CA 1
ATOM 661 C C . PRO A 1 83 ? 12.065 -7.333 -3.927 1.00 71.81 83 PRO A C 1
ATOM 663 O O . PRO A 1 83 ? 13.209 -7.269 -3.486 1.00 71.81 83 PRO A O 1
ATOM 666 N N . LEU A 1 84 ? 11.267 -6.269 -4.026 1.00 78.00 84 LEU A N 1
ATOM 667 C CA . LEU A 1 84 ? 11.674 -4.975 -3.505 1.00 78.00 84 LEU A CA 1
ATOM 668 C C . LEU A 1 84 ? 11.526 -4.985 -1.987 1.00 78.00 84 LEU A C 1
ATOM 670 O O . LEU A 1 84 ? 10.412 -5.126 -1.474 1.00 78.00 84 LEU A O 1
ATOM 674 N N . GLU A 1 85 ? 12.640 -4.837 -1.285 1.00 79.94 85 GLU A N 1
ATOM 675 C CA . GLU A 1 85 ? 12.636 -4.671 0.163 1.00 79.94 85 GLU A CA 1
ATOM 676 C C . GLU A 1 85 ? 12.085 -3.282 0.497 1.00 79.94 85 GLU A C 1
ATOM 678 O O . GLU A 1 85 ? 12.638 -2.266 0.080 1.00 79.94 85 GLU A O 1
ATOM 683 N N . LEU A 1 86 ? 10.956 -3.248 1.206 1.00 82.12 86 LEU A N 1
ATOM 684 C CA . LEU A 1 86 ? 10.283 -2.011 1.619 1.00 82.12 86 LEU A CA 1
ATOM 685 C C . LEU A 1 86 ? 10.460 -1.733 3.119 1.00 82.12 86 LEU A C 1
ATOM 687 O O . LEU A 1 86 ? 9.881 -0.779 3.628 1.00 82.12 86 LEU A O 1
ATOM 691 N N . ASP A 1 87 ? 11.290 -2.517 3.816 1.00 83.19 87 ASP A N 1
ATOM 692 C CA . ASP A 1 87 ? 11.597 -2.334 5.242 1.00 83.19 87 ASP A CA 1
ATOM 693 C C . ASP A 1 87 ? 12.191 -0.950 5.540 1.00 83.19 87 ASP A C 1
ATOM 695 O O . ASP A 1 87 ? 11.979 -0.403 6.618 1.00 83.19 87 ASP A O 1
ATOM 699 N N . GLY A 1 88 ? 12.881 -0.343 4.571 1.00 82.81 88 GLY A N 1
ATOM 700 C CA . GLY A 1 88 ? 13.386 1.030 4.655 1.00 82.81 88 GLY A CA 1
ATOM 701 C C . GLY A 1 88 ? 12.299 2.113 4.686 1.00 82.81 88 GLY A C 1
ATOM 702 O O . GLY A 1 88 ? 12.551 3.258 5.067 1.00 82.81 88 GLY A O 1
ATOM 703 N N . LEU A 1 89 ? 11.060 1.753 4.336 1.00 86.06 89 LEU A N 1
ATOM 704 C CA . LEU A 1 89 ? 9.872 2.591 4.518 1.00 86.06 89 LEU A CA 1
ATOM 705 C C . LEU A 1 89 ? 9.222 2.385 5.890 1.00 86.06 89 LEU A C 1
ATOM 707 O O . LEU A 1 89 ? 8.171 2.963 6.162 1.00 86.06 89 LEU A O 1
ATOM 711 N N . LEU A 1 90 ? 9.833 1.587 6.767 1.00 87.88 90 LEU A N 1
ATOM 712 C CA . LEU A 1 90 ? 9.375 1.349 8.127 1.00 87.88 90 LEU A CA 1
ATOM 713 C C . LEU A 1 90 ? 10.397 1.897 9.126 1.00 87.88 90 LEU A C 1
ATOM 715 O O . LEU A 1 90 ? 11.597 1.641 9.053 1.00 87.88 90 LEU A O 1
ATOM 719 N N . ARG A 1 91 ? 9.914 2.643 10.117 1.00 87.06 91 ARG A N 1
ATOM 720 C CA . ARG A 1 91 ? 10.729 3.175 11.212 1.00 87.06 91 ARG A CA 1
ATOM 721 C C . ARG A 1 91 ? 10.130 2.761 12.545 1.00 87.06 91 ARG A C 1
ATOM 723 O O . ARG A 1 91 ? 8.968 3.044 12.818 1.00 87.06 91 ARG A O 1
ATOM 730 N N . ALA A 1 92 ? 10.938 2.161 13.414 1.00 85.31 92 ALA A N 1
ATOM 731 C CA . ALA A 1 92 ? 10.530 1.912 14.793 1.00 85.31 92 ALA A CA 1
ATOM 732 C C . ALA A 1 92 ? 10.381 3.236 15.563 1.00 85.31 92 ALA A C 1
ATOM 734 O O . ALA A 1 92 ? 11.295 4.066 15.592 1.00 85.31 92 ALA A O 1
ATOM 735 N N . GLU A 1 93 ? 9.242 3.425 16.217 1.00 83.12 93 GLU A N 1
ATOM 736 C CA . GLU A 1 93 ? 8.998 4.545 17.112 1.00 83.12 93 GLU A CA 1
ATOM 737 C C . GLU A 1 93 ? 9.608 4.268 18.492 1.00 83.12 93 GLU A C 1
ATOM 739 O O . GLU A 1 93 ? 9.342 3.251 19.139 1.00 83.12 93 GLU A O 1
ATOM 744 N N . GLN A 1 94 ? 10.442 5.197 18.965 1.00 74.56 94 GLN A N 1
ATOM 745 C CA . GLN A 1 94 ? 11.250 5.007 20.175 1.00 74.56 94 GLN A CA 1
ATOM 746 C C . GLN A 1 94 ? 10.420 4.978 21.468 1.00 74.56 94 GLN A C 1
ATOM 748 O O . GLN A 1 94 ? 10.853 4.392 22.460 1.00 74.56 94 GLN A O 1
ATOM 753 N N . THR A 1 95 ? 9.236 5.595 21.464 1.00 77.00 95 THR A N 1
ATOM 754 C CA . THR A 1 95 ? 8.436 5.824 22.678 1.00 77.00 95 THR A CA 1
ATOM 755 C C . THR A 1 95 ? 7.338 4.776 22.867 1.00 77.00 95 THR A C 1
ATOM 757 O O . THR A 1 95 ? 7.082 4.342 23.989 1.00 77.00 95 THR A O 1
ATOM 760 N N . THR A 1 96 ? 6.696 4.346 21.782 1.00 73.69 96 THR A N 1
ATOM 761 C CA . THR A 1 96 ? 5.454 3.549 21.800 1.00 73.69 96 THR A CA 1
ATOM 762 C C . THR A 1 96 ? 5.669 2.074 21.442 1.00 73.69 96 THR A C 1
ATOM 764 O O . THR A 1 96 ? 4.743 1.278 21.581 1.00 73.69 96 THR A O 1
ATOM 767 N N . LYS A 1 97 ? 6.885 1.685 21.010 1.00 74.69 97 LYS A N 1
ATOM 768 C CA . LYS A 1 97 ? 7.191 0.388 20.362 1.00 74.69 97 LYS A CA 1
ATOM 769 C C . LYS A 1 97 ? 6.364 0.117 19.096 1.00 74.69 97 LYS A C 1
ATOM 771 O O . LYS A 1 97 ? 6.300 -1.026 18.649 1.00 74.69 97 LYS A O 1
ATOM 776 N N . GLN A 1 98 ? 5.730 1.143 18.538 1.00 80.56 98 GLN A N 1
ATOM 777 C CA . GLN A 1 98 ? 4.996 1.052 17.288 1.00 80.56 98 GLN A CA 1
ATOM 778 C C . GLN A 1 98 ? 5.962 1.135 16.105 1.00 80.56 98 GLN A C 1
AT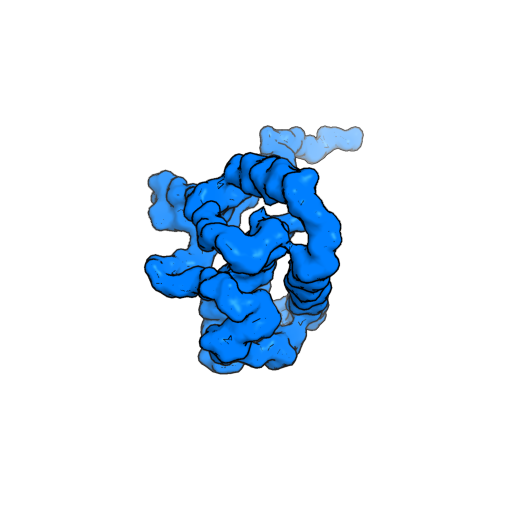OM 780 O O . GLN A 1 98 ? 7.019 1.759 16.195 1.00 80.56 98 GLN A O 1
ATOM 785 N N . THR A 1 99 ? 5.607 0.509 14.992 1.00 86.31 99 THR A N 1
ATOM 786 C CA . THR A 1 99 ? 6.287 0.729 13.714 1.00 86.31 99 THR A CA 1
ATOM 787 C C . THR A 1 99 ? 5.496 1.770 12.935 1.00 86.31 99 THR A C 1
ATOM 789 O O . THR A 1 99 ? 4.270 1.695 12.876 1.00 86.31 99 THR A O 1
ATOM 792 N N . LEU A 1 100 ? 6.187 2.745 12.357 1.00 85.94 100 LEU A N 1
ATOM 793 C CA . LEU A 1 100 ? 5.597 3.821 11.569 1.00 85.94 100 LEU A CA 1
ATOM 794 C C . LEU A 1 100 ? 6.041 3.708 10.114 1.00 85.94 100 LEU A C 1
ATOM 796 O O . LEU A 1 100 ? 7.178 3.323 9.838 1.00 85.94 100 LEU A O 1
ATOM 800 N N . VAL A 1 101 ? 5.159 4.088 9.198 1.00 85.88 101 VAL A N 1
ATOM 801 C CA . VAL A 1 101 ? 5.476 4.253 7.780 1.00 85.88 101 VAL A CA 1
ATOM 802 C C . VAL A 1 101 ? 6.243 5.561 7.589 1.00 85.88 101 VAL A C 1
ATOM 804 O O . VAL A 1 101 ? 5.912 6.594 8.173 1.00 85.88 101 VAL A O 1
ATOM 807 N N . THR A 1 102 ? 7.285 5.528 6.767 1.00 85.38 102 THR A N 1
ATOM 808 C CA . THR A 1 102 ? 8.108 6.682 6.417 1.00 85.38 102 THR A CA 1
ATOM 809 C C . THR A 1 102 ? 8.424 6.696 4.926 1.00 85.38 102 THR A C 1
ATOM 811 O O . THR A 1 102 ? 8.478 5.662 4.273 1.00 85.38 102 THR A O 1
ATOM 814 N N . THR A 1 103 ? 8.676 7.883 4.381 1.00 83.38 103 THR A N 1
ATOM 815 C CA . THR A 1 103 ? 9.087 8.077 2.984 1.00 83.38 103 THR A CA 1
ATOM 816 C C . THR A 1 103 ? 10.592 8.317 2.846 1.00 83.38 103 THR A C 1
ATOM 818 O O . THR A 1 103 ? 11.035 8.796 1.804 1.00 83.38 103 THR A O 1
ATOM 821 N N . ALA A 1 104 ? 11.380 8.043 3.893 1.00 85.31 104 ALA A N 1
ATOM 822 C CA . ALA A 1 104 ? 12.802 8.386 3.953 1.00 85.31 104 ALA A CA 1
ATOM 823 C C . ALA A 1 104 ? 13.610 7.818 2.773 1.00 85.31 104 ALA A C 1
ATOM 825 O O . ALA A 1 104 ? 14.396 8.547 2.175 1.00 85.31 104 ALA A O 1
ATOM 826 N N . GLU A 1 105 ? 13.365 6.560 2.401 1.00 86.50 105 GLU A N 1
ATOM 827 C CA . GLU A 1 105 ? 14.066 5.882 1.299 1.00 86.50 105 GLU A CA 1
ATOM 828 C C . GLU A 1 105 ? 13.331 5.972 -0.048 1.00 86.50 105 GLU A C 1
ATOM 830 O O . GLU A 1 105 ? 13.837 5.519 -1.073 1.00 86.50 105 GLU A O 1
ATOM 835 N N . LEU A 1 106 ? 12.144 6.591 -0.093 1.00 85.19 106 LEU A N 1
ATOM 836 C CA . LEU A 1 106 ? 11.336 6.644 -1.316 1.00 85.19 106 LEU A CA 1
ATOM 837 C C . LEU A 1 106 ? 12.068 7.363 -2.459 1.00 85.19 106 LEU A C 1
ATOM 839 O O . LEU A 1 106 ? 11.962 6.957 -3.615 1.00 85.19 106 LEU A O 1
ATOM 843 N N . ALA A 1 107 ? 12.831 8.413 -2.146 1.00 87.06 107 ALA A N 1
ATOM 844 C CA . ALA A 1 107 ? 13.602 9.154 -3.141 1.00 87.06 107 ALA A CA 1
ATOM 845 C C . ALA A 1 107 ? 14.674 8.279 -3.814 1.00 87.06 107 ALA A C 1
ATOM 847 O O . ALA A 1 107 ? 14.806 8.307 -5.039 1.00 87.06 107 ALA A O 1
ATOM 848 N N . ASP A 1 108 ? 15.385 7.471 -3.027 1.00 88.69 108 ASP A N 1
ATOM 849 C CA . ASP A 1 108 ? 16.431 6.576 -3.524 1.00 88.69 108 ASP A CA 1
ATOM 850 C C . ASP A 1 108 ? 15.818 5.453 -4.376 1.00 88.69 108 ASP A C 1
ATOM 852 O O . ASP A 1 108 ? 16.274 5.195 -5.493 1.00 88.69 108 ASP A O 1
ATOM 856 N N . LEU A 1 109 ? 14.702 4.871 -3.919 1.00 87.25 109 LEU A N 1
ATOM 857 C CA . LEU A 1 109 ? 13.943 3.862 -4.667 1.00 87.25 109 LEU A CA 1
ATOM 858 C C . LEU A 1 109 ? 13.459 4.380 -6.031 1.00 87.25 109 LEU A C 1
ATOM 860 O O . LEU A 1 109 ? 13.558 3.678 -7.043 1.00 87.25 109 LEU A O 1
ATOM 864 N N . LEU A 1 110 ? 12.958 5.619 -6.082 1.00 87.19 110 LEU A N 1
ATOM 865 C CA . LEU A 1 110 ? 12.528 6.264 -7.325 1.00 87.19 110 LEU A CA 1
ATOM 866 C C . LEU A 1 110 ? 13.708 6.552 -8.258 1.00 87.19 110 LEU A C 1
ATOM 868 O O . LEU A 1 110 ? 13.595 6.361 -9.471 1.00 87.19 110 LEU A O 1
ATOM 872 N N . GLN A 1 111 ? 14.850 6.978 -7.715 1.00 88.25 111 GLN A N 1
ATOM 873 C CA . GLN A 1 111 ? 16.053 7.214 -8.508 1.00 88.25 111 GLN A CA 1
ATOM 874 C C . GLN A 1 111 ? 16.598 5.912 -9.114 1.00 88.25 111 GLN A C 1
ATOM 876 O O . GLN A 1 111 ? 17.024 5.889 -10.274 1.00 88.25 111 GLN A O 1
ATOM 881 N N . ASP A 1 112 ? 16.545 4.815 -8.363 1.00 87.75 112 ASP A N 1
ATOM 882 C CA . ASP A 1 112 ? 16.940 3.490 -8.833 1.00 87.75 112 ASP A CA 1
ATOM 883 C C . ASP A 1 112 ? 15.966 2.921 -9.871 1.00 87.75 112 ASP A C 1
ATOM 885 O O . ASP A 1 112 ? 16.402 2.301 -10.845 1.00 87.75 112 ASP A O 1
ATOM 889 N N . LEU A 1 113 ? 14.656 3.151 -9.715 1.00 86.25 113 LEU A N 1
ATOM 890 C CA . LEU A 1 113 ? 13.671 2.866 -10.763 1.00 86.25 113 LEU A CA 1
ATOM 891 C C . LEU A 1 113 ? 13.992 3.646 -12.039 1.00 86.25 113 LEU A C 1
ATOM 893 O O . LEU A 1 113 ? 14.081 3.048 -13.108 1.00 86.25 113 LEU A O 1
ATOM 897 N N . TYR A 1 114 ? 14.203 4.958 -11.930 1.00 86.00 114 TYR A N 1
ATOM 898 C CA . TYR A 1 114 ? 14.491 5.814 -13.077 1.00 86.00 114 TYR A CA 1
ATOM 899 C C . TYR A 1 114 ? 15.714 5.310 -13.859 1.00 86.00 114 TYR A C 1
ATOM 901 O O . TYR A 1 114 ? 15.645 5.119 -15.073 1.00 86.00 114 TYR A O 1
ATOM 909 N N . ARG A 1 115 ? 16.804 4.978 -13.154 1.00 86.94 115 ARG A N 1
ATOM 910 C CA . ARG A 1 115 ? 18.023 4.422 -13.764 1.00 86.94 115 ARG A CA 1
ATOM 911 C C . ARG A 1 115 ? 17.773 3.091 -14.482 1.00 86.94 115 ARG A C 1
ATOM 913 O O . ARG A 1 115 ? 18.370 2.848 -15.527 1.00 86.94 115 ARG A O 1
ATOM 920 N N . ARG A 1 116 ? 16.919 2.222 -13.929 1.00 85.06 116 ARG A N 1
ATOM 921 C CA . ARG A 1 116 ? 16.546 0.945 -14.561 1.00 85.06 116 ARG A CA 1
ATOM 922 C C . ARG A 1 116 ? 15.696 1.162 -15.808 1.00 85.06 116 ARG A C 1
ATOM 924 O O . ARG A 1 116 ? 15.965 0.534 -16.826 1.00 85.06 116 ARG A O 1
ATOM 931 N N . LEU A 1 117 ? 14.723 2.071 -15.759 1.00 84.00 117 LEU A N 1
ATOM 932 C CA . LEU A 1 117 ? 13.860 2.380 -16.903 1.00 84.00 117 LEU A CA 1
ATOM 933 C C . LEU A 1 117 ? 14.649 2.934 -18.096 1.00 84.00 117 LEU A C 1
ATOM 935 O O . LEU A 1 117 ? 14.358 2.558 -19.226 1.00 84.00 117 LEU A O 1
ATOM 939 N N . GLU A 1 118 ? 15.683 3.752 -17.868 1.00 84.00 118 GLU A N 1
ATOM 940 C CA . GLU A 1 118 ? 16.565 4.243 -18.943 1.00 84.00 118 GLU A CA 1
ATOM 941 C C . GLU A 1 118 ? 17.330 3.124 -19.670 1.00 84.00 118 GLU A C 1
ATOM 943 O O . GLU A 1 118 ? 17.726 3.284 -20.825 1.00 84.00 118 GLU A O 1
ATOM 948 N N . GLN A 1 119 ? 17.560 1.993 -18.999 1.00 80.50 119 GLN A N 1
ATOM 949 C CA . GLN A 1 119 ? 18.310 0.857 -19.541 1.00 80.50 119 GLN A CA 1
ATOM 950 C C . GLN A 1 119 ? 17.416 -0.165 -20.246 1.00 80.50 119 GLN A C 1
ATOM 952 O O . GLN A 1 119 ? 17.923 -1.047 -20.943 1.00 80.50 119 GLN A O 1
ATOM 957 N N . LEU A 1 120 ? 16.097 -0.062 -20.076 1.00 72.81 120 LEU A N 1
ATOM 958 C CA . LEU A 1 120 ? 15.147 -0.989 -20.664 1.00 72.81 120 LEU A CA 1
ATOM 959 C C . LEU A 1 120 ? 14.692 -0.486 -22.040 1.00 72.81 120 LEU A C 1
ATOM 961 O O . LEU A 1 120 ? 14.404 0.700 -22.209 1.00 72.81 120 LEU A O 1
ATOM 965 N N . PRO A 1 121 ? 14.566 -1.371 -23.047 1.00 64.19 121 PRO A N 1
ATOM 966 C CA . PRO A 1 121 ? 13.784 -1.031 -24.227 1.00 64.19 121 PRO A CA 1
ATOM 967 C C . PRO A 1 121 ? 12.363 -0.694 -23.761 1.00 64.19 121 PRO A C 1
ATOM 969 O O . PRO A 1 121 ? 11.863 -1.362 -22.853 1.00 64.19 121 PRO A O 1
ATOM 972 N N . SER A 1 122 ? 11.727 0.332 -24.345 1.00 64.44 122 SER A N 1
ATOM 973 C CA . SER A 1 122 ? 10.367 0.737 -23.965 1.00 64.44 122 SER A CA 1
ATOM 974 C C . SER A 1 122 ? 9.446 -0.476 -24.057 1.00 64.44 122 SER A C 1
ATOM 976 O O . SER A 1 122 ? 9.066 -0.909 -25.146 1.00 64.44 122 SER A O 1
ATOM 978 N N . THR A 1 123 ? 9.166 -1.090 -22.919 1.00 65.44 123 THR A N 1
ATOM 979 C CA . THR A 1 123 ? 8.454 -2.355 -22.855 1.00 65.44 123 THR A CA 1
ATOM 980 C C . THR A 1 123 ? 7.036 -2.011 -22.464 1.00 65.44 123 THR A C 1
ATOM 982 O O . THR A 1 123 ? 6.781 -1.547 -21.353 1.00 65.44 123 THR A O 1
ATOM 985 N N . ASP A 1 124 ? 6.107 -2.222 -23.398 1.00 73.81 124 ASP A N 1
ATOM 986 C CA . ASP A 1 124 ? 4.674 -2.008 -23.179 1.00 73.81 124 ASP A CA 1
ATOM 987 C C . ASP A 1 124 ? 4.191 -2.705 -21.899 1.00 73.81 124 ASP A C 1
ATOM 989 O O . ASP A 1 124 ? 3.302 -2.210 -21.216 1.00 73.81 124 ASP A O 1
ATOM 993 N N . GLU A 1 125 ? 4.817 -3.820 -21.523 1.00 76.75 125 GLU A N 1
ATOM 994 C CA . GLU A 1 125 ? 4.469 -4.601 -20.340 1.00 76.75 125 GLU A CA 1
ATOM 995 C C . GLU A 1 125 ? 4.640 -3.838 -19.012 1.00 76.75 125 GLU A C 1
ATOM 997 O O . GLU A 1 125 ? 3.737 -3.894 -18.175 1.00 76.75 125 GLU A O 1
ATOM 1002 N N . TYR A 1 126 ? 5.738 -3.087 -18.825 1.00 79.81 126 TYR A N 1
ATOM 1003 C CA . TYR A 1 126 ? 5.923 -2.248 -17.631 1.00 79.81 126 TYR A CA 1
ATOM 1004 C C . TYR A 1 126 ? 4.824 -1.187 -17.554 1.00 79.81 126 TYR A C 1
ATOM 1006 O O . TYR A 1 126 ? 4.139 -1.060 -16.539 1.00 79.81 126 TYR A O 1
ATOM 1014 N N . TYR A 1 127 ? 4.605 -0.468 -18.659 1.00 80.88 127 TYR A N 1
ATOM 1015 C CA . TYR A 1 127 ? 3.605 0.594 -18.723 1.00 80.88 127 TYR A CA 1
ATOM 1016 C C . TYR A 1 127 ? 2.190 0.076 -18.481 1.00 80.88 127 TYR A C 1
ATOM 1018 O O . TYR A 1 127 ? 1.428 0.730 -17.774 1.00 80.88 127 TYR A O 1
ATOM 1026 N N . GLN A 1 128 ? 1.825 -1.085 -19.031 1.00 81.62 128 GLN A N 1
ATOM 1027 C CA . GLN A 1 128 ? 0.512 -1.685 -18.792 1.00 81.62 128 GLN A CA 1
ATOM 1028 C C . GLN A 1 128 ? 0.344 -2.101 -17.331 1.00 81.62 128 GLN A C 1
ATOM 1030 O O . GLN A 1 128 ? -0.698 -1.824 -16.743 1.00 81.62 128 GLN A O 1
ATOM 1035 N N . ARG A 1 129 ? 1.370 -2.698 -16.714 1.00 79.25 129 ARG A N 1
ATOM 1036 C CA . ARG A 1 129 ? 1.330 -3.077 -15.295 1.00 79.25 129 ARG A CA 1
ATOM 1037 C C . ARG A 1 129 ? 1.195 -1.860 -14.387 1.00 79.25 129 ARG A C 1
ATOM 1039 O O . ARG A 1 129 ? 0.282 -1.818 -13.565 1.00 79.25 129 ARG A O 1
ATOM 1046 N N . PHE A 1 130 ? 2.046 -0.854 -14.593 1.00 83.88 130 PHE A N 1
ATOM 1047 C CA . PHE A 1 130 ? 1.984 0.423 -13.885 1.00 83.88 130 PHE A CA 1
ATOM 1048 C C . PHE A 1 130 ? 0.601 1.065 -14.041 1.00 83.88 130 PHE A C 1
ATOM 1050 O O . PHE A 1 130 ? -0.048 1.413 -13.058 1.00 83.88 130 PHE A O 1
ATOM 1057 N N . ARG A 1 131 ? 0.107 1.166 -15.280 1.00 85.31 131 ARG A N 1
ATOM 1058 C CA . ARG A 1 131 ? -1.198 1.759 -15.587 1.00 85.31 131 ARG A CA 1
ATOM 1059 C C . ARG A 1 131 ? -2.342 1.012 -14.906 1.00 85.31 131 ARG A C 1
ATOM 1061 O O . ARG A 1 131 ? -3.217 1.660 -14.340 1.00 85.31 131 ARG A O 1
ATOM 1068 N N . ASN A 1 132 ? -2.361 -0.316 -14.977 1.00 84.69 132 ASN A N 1
ATOM 1069 C CA . ASN A 1 132 ? -3.420 -1.124 -14.376 1.00 84.69 132 ASN A CA 1
ATOM 1070 C C . ASN A 1 132 ? -3.426 -0.997 -12.854 1.00 84.69 132 ASN A C 1
ATOM 1072 O O . ASN A 1 132 ? -4.492 -0.813 -12.273 1.00 84.69 132 ASN A O 1
ATOM 1076 N N . CYS A 1 133 ? -2.241 -1.026 -12.236 1.00 87.31 133 CYS A N 1
ATOM 1077 C CA . CYS A 1 133 ? -2.081 -0.789 -10.808 1.00 87.31 133 CYS A CA 1
ATOM 1078 C C . CYS A 1 133 ? -2.669 0.575 -10.424 1.00 87.31 133 CYS A C 1
ATOM 1080 O O . CYS A 1 133 ? -3.644 0.618 -9.680 1.00 87.31 133 CYS A O 1
ATOM 1082 N N . MET A 1 134 ? -2.194 1.661 -11.044 1.00 86.50 134 MET A N 1
ATOM 1083 C CA . MET A 1 134 ? -2.660 3.019 -10.743 1.00 86.50 134 MET A CA 1
ATOM 1084 C C . MET A 1 134 ? -4.167 3.203 -10.957 1.00 86.50 134 MET A C 1
ATOM 1086 O O . MET A 1 134 ? -4.837 3.800 -10.120 1.00 86.50 134 MET A O 1
ATOM 1090 N N . LEU A 1 135 ? -4.729 2.689 -12.058 1.00 88.12 135 LEU A N 1
ATOM 1091 C CA . LEU A 1 135 ? -6.165 2.816 -12.331 1.00 88.12 135 LEU A CA 1
ATOM 1092 C C . LEU A 1 135 ? -7.019 2.082 -11.298 1.00 88.12 135 LEU A C 1
ATOM 1094 O O . LEU A 1 135 ? -8.048 2.611 -10.875 1.00 88.12 135 LEU A O 1
ATOM 1098 N N . LEU A 1 136 ? -6.600 0.881 -10.896 1.00 88.88 136 LEU A N 1
ATOM 1099 C CA . LEU A 1 136 ? -7.308 0.112 -9.884 1.00 88.88 136 LEU A CA 1
ATOM 1100 C C . LEU A 1 136 ? -7.240 0.813 -8.526 1.00 88.88 136 LEU A C 1
ATOM 1102 O O . LEU A 1 136 ? -8.284 1.005 -7.902 1.00 88.88 136 LEU A O 1
ATOM 1106 N N . SER A 1 137 ? -6.046 1.245 -8.105 1.00 87.50 137 SER A N 1
ATOM 1107 C CA . SER A 1 137 ? -5.848 1.956 -6.838 1.00 87.50 137 SER A CA 1
ATOM 1108 C C . SER A 1 137 ? -6.678 3.237 -6.791 1.00 87.50 137 SER A C 1
ATOM 1110 O O . SER A 1 137 ? -7.412 3.450 -5.830 1.00 87.50 137 SER A O 1
ATOM 1112 N N . CYS A 1 138 ? -6.639 4.054 -7.852 1.00 85.19 138 CYS A N 1
ATOM 1113 C CA . CYS A 1 138 ? -7.434 5.279 -7.941 1.00 85.19 138 CYS A CA 1
ATOM 1114 C C . CYS A 1 138 ? -8.939 5.002 -7.878 1.00 85.19 138 CYS A C 1
ATOM 1116 O O . CYS A 1 138 ? -9.651 5.715 -7.178 1.00 85.19 138 CYS A O 1
ATOM 1118 N N . GLY A 1 139 ? -9.427 3.979 -8.588 1.00 86.00 139 GLY A N 1
ATOM 1119 C CA . GLY A 1 139 ? -10.847 3.632 -8.584 1.00 86.00 139 GLY A CA 1
ATOM 1120 C C . GLY A 1 139 ? -11.328 3.174 -7.208 1.00 86.00 139 GLY A C 1
ATOM 1121 O O . GLY A 1 139 ? -12.341 3.659 -6.719 1.00 86.00 139 GLY A O 1
ATOM 1122 N N . VAL A 1 140 ? -10.582 2.277 -6.555 1.00 85.56 140 VAL A N 1
ATOM 1123 C CA . VAL A 1 140 ? -10.898 1.826 -5.189 1.00 85.56 140 VAL A CA 1
ATOM 1124 C C . VAL A 1 140 ? -10.856 2.999 -4.211 1.00 85.56 140 VAL A C 1
ATOM 1126 O O . VAL A 1 140 ? -11.774 3.157 -3.413 1.00 85.56 140 VAL A O 1
ATOM 1129 N N . TRP A 1 141 ? -9.831 3.849 -4.296 1.00 81.12 141 TRP A N 1
ATOM 1130 C CA . TRP A 1 141 ? -9.702 5.014 -3.427 1.00 81.12 141 TRP A CA 1
ATOM 1131 C C . TRP A 1 141 ? -10.863 5.995 -3.588 1.00 81.12 141 TRP A C 1
ATOM 1133 O O . TRP A 1 141 ? -11.423 6.457 -2.598 1.00 81.12 141 TRP A O 1
ATOM 1143 N N . GLN A 1 142 ? -11.254 6.288 -4.828 1.00 82.62 142 GLN A N 1
ATOM 1144 C CA . GLN A 1 142 ? -12.371 7.181 -5.110 1.00 82.62 142 GLN A CA 1
ATOM 1145 C C . GLN A 1 142 ? -13.681 6.657 -4.503 1.00 82.62 142 GLN A C 1
ATOM 1147 O O . GLN A 1 142 ? -14.407 7.426 -3.873 1.00 82.62 142 GLN A O 1
ATOM 1152 N N . ASP A 1 143 ? -13.959 5.360 -4.645 1.00 84.12 143 ASP A N 1
ATOM 1153 C CA . ASP A 1 143 ? -15.159 4.738 -4.080 1.00 84.12 143 ASP A CA 1
ATOM 1154 C C . ASP A 1 143 ? -15.145 4.793 -2.540 1.00 84.12 143 ASP A C 1
ATOM 1156 O O . ASP A 1 143 ? -16.133 5.196 -1.924 1.00 84.12 143 ASP A O 1
ATOM 1160 N N . LEU A 1 144 ? -14.005 4.479 -1.910 1.00 78.88 144 LEU A N 1
ATOM 1161 C CA . LEU A 1 144 ? -13.845 4.546 -0.452 1.00 78.88 144 LEU A CA 1
ATOM 1162 C C . LEU A 1 144 ? -14.008 5.974 0.088 1.00 78.88 144 LEU A C 1
ATOM 1164 O O . LEU A 1 144 ? -14.691 6.180 1.089 1.00 78.88 144 LEU A O 1
ATOM 1168 N N . MET A 1 145 ? -13.436 6.971 -0.589 1.00 76.44 145 MET A N 1
ATOM 1169 C CA . MET A 1 145 ? -13.597 8.376 -0.205 1.00 76.44 145 MET A CA 1
ATOM 1170 C C . MET A 1 145 ? -15.054 8.829 -0.317 1.00 76.44 145 MET A C 1
ATOM 1172 O O . MET A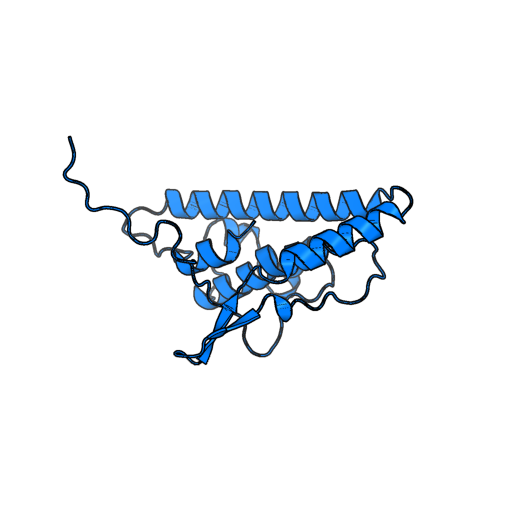 1 145 ? -15.561 9.489 0.590 1.00 76.44 145 MET A O 1
ATOM 1176 N N . HIS A 1 146 ? -15.758 8.425 -1.379 1.00 78.06 146 HIS A N 1
ATOM 1177 C CA . HIS A 1 146 ? -17.184 8.712 -1.520 1.00 78.06 146 HIS A CA 1
ATOM 1178 C C . HIS A 1 146 ? -18.027 8.063 -0.419 1.00 78.06 146 HIS A C 1
ATOM 1180 O O . HIS A 1 146 ? -19.011 8.664 0.013 1.00 78.06 146 HIS A O 1
ATOM 1186 N N . LEU A 1 147 ? -17.667 6.873 0.068 1.00 73.69 147 LEU A N 1
ATOM 1187 C CA . LEU A 1 147 ? -18.325 6.298 1.242 1.00 73.69 147 LEU A CA 1
ATOM 1188 C C . LEU A 1 147 ? -18.103 7.172 2.478 1.00 73.69 147 LEU A C 1
ATOM 1190 O O . LEU A 1 147 ? -19.076 7.567 3.114 1.00 73.69 147 LEU A O 1
ATOM 1194 N N . CYS A 1 148 ? -16.856 7.545 2.772 1.00 69.56 148 CYS A N 1
ATOM 1195 C CA . CYS A 1 148 ? -16.530 8.371 3.937 1.00 69.56 148 CYS A CA 1
ATOM 1196 C C . CYS A 1 148 ? -17.219 9.747 3.924 1.00 69.56 148 CYS A C 1
ATOM 1198 O O . CYS A 1 148 ? -17.559 10.268 4.983 1.00 69.56 148 CYS A O 1
ATOM 1200 N N . GLU A 1 149 ? -17.442 10.341 2.749 1.00 70.00 149 GLU A N 1
ATOM 1201 C CA . GLU A 1 149 ? -18.170 11.610 2.600 1.00 70.00 149 GLU A CA 1
ATOM 1202 C C . GLU A 1 149 ? -19.689 11.462 2.795 1.00 70.00 149 GLU A C 1
ATOM 1204 O O . GLU A 1 149 ? -20.346 12.383 3.285 1.00 70.00 149 GLU A O 1
ATOM 1209 N N . ASN A 1 150 ? -20.256 10.316 2.400 1.00 66.81 150 ASN A N 1
ATOM 1210 C CA . ASN A 1 150 ? -21.697 10.054 2.451 1.00 66.81 150 ASN A CA 1
ATOM 1211 C C . ASN A 1 150 ? -22.154 9.422 3.776 1.00 66.81 150 ASN A C 1
ATOM 1213 O O . ASN A 1 150 ? -23.333 9.521 4.133 1.00 66.81 150 ASN A O 1
ATOM 1217 N N . GLU A 1 151 ? -21.242 8.810 4.531 1.00 60.88 151 GLU A N 1
ATOM 1218 C CA . GLU A 1 151 ? -21.469 8.416 5.917 1.00 60.88 151 GLU A CA 1
ATOM 1219 C C . GLU A 1 151 ? -21.575 9.668 6.797 1.00 60.88 151 GLU A C 1
ATOM 1221 O O . GLU A 1 151 ? -20.606 10.184 7.346 1.00 60.88 151 GLU A O 1
ATOM 1226 N N . GLY A 1 152 ? -22.795 10.191 6.943 1.00 54.69 152 GLY A N 1
ATOM 1227 C CA . GLY A 1 152 ? -23.083 11.208 7.952 1.00 54.69 152 GLY A CA 1
ATOM 1228 C C . GLY A 1 152 ? -22.683 10.753 9.367 1.00 54.69 152 GLY A C 1
ATOM 1229 O O . GLY A 1 152 ? -22.402 9.581 9.604 1.00 54.69 152 GLY A O 1
ATOM 1230 N N . VAL A 1 153 ? -22.747 11.683 10.332 1.00 47.22 153 VAL A N 1
ATOM 1231 C CA . VAL A 1 153 ? -22.299 11.627 11.754 1.00 47.22 153 VAL A CA 1
ATOM 1232 C C . VAL A 1 153 ? -22.771 10.399 12.582 1.00 47.22 153 VAL A C 1
ATOM 1234 O O . VAL A 1 153 ? -22.512 10.307 13.777 1.00 47.22 153 VAL A O 1
ATOM 1237 N N . SER A 1 154 ? -23.488 9.438 12.003 1.00 42.50 154 SER A N 1
ATOM 1238 C CA . SER A 1 154 ? -24.025 8.252 12.681 1.00 42.50 154 SER A CA 1
ATOM 1239 C C . SER A 1 154 ? -23.778 6.919 11.956 1.00 42.50 154 SER A C 1
ATOM 1241 O O . SER A 1 154 ? -24.242 5.894 12.452 1.00 42.50 154 SER A O 1
ATOM 1243 N N . GLY A 1 155 ? -23.071 6.906 10.818 1.00 41.72 155 GLY A N 1
ATOM 1244 C CA . GLY A 1 155 ? -22.566 5.670 10.206 1.00 41.72 155 GLY A CA 1
ATOM 1245 C C . GLY A 1 155 ? -21.321 5.159 10.944 1.00 41.72 155 GLY A C 1
ATOM 1246 O O . GLY A 1 155 ? -20.585 5.973 11.512 1.00 41.72 155 GLY A O 1
ATOM 1247 N N . PRO A 1 156 ? -21.077 3.838 11.013 1.00 43.28 156 PRO A N 1
ATOM 1248 C CA . PRO A 1 156 ? -19.800 3.341 11.505 1.00 43.28 156 PRO A CA 1
ATOM 1249 C C . PRO A 1 156 ? -18.726 3.816 10.528 1.00 43.28 156 PRO A C 1
ATOM 1251 O O . PRO A 1 156 ? -18.694 3.280 9.438 1.00 43.28 156 PRO A O 1
ATOM 1254 N N . GLN A 1 157 ? -17.887 4.796 10.896 1.00 57.28 157 GLN A N 1
ATOM 1255 C CA . GLN A 1 157 ? -16.766 5.255 10.058 1.00 57.28 157 GLN A CA 1
ATOM 1256 C C . GLN A 1 157 ? -15.997 4.033 9.544 1.00 57.28 157 GLN A C 1
ATOM 1258 O O . GLN A 1 157 ? -15.222 3.437 10.296 1.00 57.28 157 GLN A O 1
ATOM 1263 N N . ILE A 1 158 ? -16.257 3.633 8.294 1.00 52.88 158 ILE A N 1
ATOM 1264 C CA . ILE A 1 158 ? -15.751 2.369 7.731 1.00 52.88 158 ILE A CA 1
ATOM 1265 C C . ILE A 1 158 ? -14.221 2.360 7.766 1.00 52.88 158 ILE A C 1
ATOM 1267 O O . ILE A 1 158 ? -13.597 1.323 7.991 1.00 52.88 158 ILE A O 1
ATOM 1271 N N . LEU A 1 159 ? -13.623 3.541 7.608 1.00 62.00 159 LEU A N 1
ATOM 1272 C CA . LEU A 1 159 ? -12.198 3.796 7.709 1.00 62.00 159 LEU A CA 1
ATOM 1273 C C . LEU A 1 159 ? -12.006 4.957 8.691 1.00 62.00 159 LEU A C 1
ATOM 1275 O O . LEU A 1 159 ? -12.484 6.068 8.454 1.00 62.00 159 LEU A O 1
ATOM 1279 N N . SER A 1 160 ? -11.325 4.720 9.813 1.00 60.44 160 SER A N 1
ATOM 1280 C CA . SER A 1 160 ? -10.885 5.813 10.683 1.00 60.44 160 SER A CA 1
ATOM 1281 C C . SER A 1 160 ? -9.951 6.749 9.901 1.00 60.44 160 SER A C 1
ATOM 1283 O O . SER A 1 160 ? -9.338 6.351 8.907 1.00 60.44 160 SER A O 1
ATOM 1285 N N . HIS A 1 161 ? -9.812 8.003 10.344 1.00 60.50 161 HIS A N 1
ATOM 1286 C CA . HIS A 1 161 ? -8.871 8.946 9.721 1.00 60.50 161 HIS A CA 1
ATOM 1287 C C . HIS A 1 161 ? -7.452 8.367 9.623 1.00 60.50 161 HIS A C 1
ATOM 1289 O O . HIS A 1 161 ? -6.775 8.578 8.628 1.00 60.50 161 HIS A O 1
ATOM 1295 N N . GLU A 1 162 ? -7.028 7.589 10.616 1.00 54.31 162 GLU A N 1
ATOM 1296 C CA . GLU A 1 162 ? -5.727 6.911 10.639 1.00 54.31 162 GLU A CA 1
ATOM 1297 C C . GLU A 1 162 ? -5.572 5.929 9.468 1.00 54.31 162 GLU A C 1
ATOM 1299 O O . GLU A 1 162 ? -4.503 5.839 8.871 1.00 54.31 162 GLU A O 1
ATOM 1304 N N . ILE A 1 163 ? -6.655 5.241 9.093 1.00 59.69 163 ILE A N 1
ATOM 1305 C CA . ILE A 1 163 ? -6.678 4.280 7.987 1.00 59.69 163 ILE A CA 1
ATOM 1306 C C . ILE A 1 163 ? -6.607 5.011 6.651 1.00 59.69 163 ILE A C 1
ATOM 1308 O O . ILE A 1 163 ? -5.803 4.643 5.799 1.00 59.69 163 ILE A O 1
ATOM 1312 N N . LEU A 1 164 ? -7.381 6.086 6.486 1.00 64.75 164 LEU A N 1
ATOM 1313 C CA . LEU A 1 164 ? -7.305 6.927 5.290 1.00 64.75 164 LEU A CA 1
ATOM 1314 C C . LEU A 1 164 ? -5.892 7.489 5.109 1.00 64.75 164 LEU A C 1
ATOM 1316 O O . LEU A 1 164 ? -5.301 7.339 4.044 1.00 64.75 164 LEU A O 1
ATOM 1320 N N . LEU A 1 165 ? -5.315 8.040 6.175 1.00 62.03 165 LEU A N 1
ATOM 1321 C CA . LEU A 1 165 ? -3.965 8.594 6.176 1.00 62.03 165 LEU A CA 1
ATOM 1322 C C . LEU A 1 165 ? -2.892 7.543 5.874 1.00 62.03 165 LEU A C 1
ATOM 1324 O O . LEU A 1 165 ? -1.904 7.856 5.217 1.00 62.03 165 LEU A O 1
ATOM 1328 N N . SER A 1 166 ? -3.107 6.292 6.287 1.00 56.50 166 SER A N 1
ATOM 1329 C CA . SER A 1 166 ? -2.189 5.187 5.998 1.00 56.50 166 SER A CA 1
ATOM 1330 C C . SER A 1 166 ? -2.114 4.786 4.524 1.00 56.50 166 SER A C 1
ATOM 1332 O O . SER A 1 166 ? -1.144 4.153 4.111 1.00 56.50 166 SER A O 1
ATOM 1334 N N . ILE A 1 167 ? -3.115 5.187 3.738 1.00 60.19 167 ILE A N 1
ATOM 1335 C CA . ILE A 1 167 ? -3.263 4.868 2.315 1.00 60.19 167 ILE A CA 1
ATOM 1336 C C . ILE A 1 167 ? -2.939 6.096 1.440 1.00 60.19 167 ILE A C 1
ATOM 1338 O O . ILE A 1 167 ? -2.498 5.948 0.304 1.00 60.19 167 ILE A O 1
ATOM 1342 N N . GLN A 1 168 ? -3.111 7.313 1.969 1.00 57.28 168 GLN A N 1
ATOM 1343 C CA . GLN A 1 168 ? -3.056 8.585 1.231 1.00 57.28 168 GLN A CA 1
ATOM 1344 C C . GLN A 1 168 ? -1.650 9.078 0.844 1.00 57.28 168 GLN A C 1
ATOM 1346 O O . GLN A 1 168 ? -1.530 10.148 0.250 1.00 57.28 168 GLN A O 1
ATOM 1351 N N . VAL A 1 169 ? -0.582 8.353 1.187 1.00 47.88 169 VAL A N 1
ATOM 1352 C CA . VAL A 1 169 ? 0.795 8.784 0.895 1.00 47.88 169 VAL A CA 1
ATOM 1353 C C . VAL A 1 169 ? 1.172 8.429 -0.545 1.00 47.88 169 VAL A C 1
ATOM 1355 O O . VAL A 1 169 ? 1.922 7.488 -0.790 1.00 47.88 169 VAL A O 1
ATOM 1358 N N . LEU A 1 170 ? 0.663 9.207 -1.497 1.00 37.38 170 LEU A N 1
ATOM 1359 C CA . LEU A 1 170 ? 1.316 9.491 -2.778 1.00 37.38 170 LEU A CA 1
ATOM 1360 C C . LEU A 1 170 ? 1.023 10.929 -3.207 1.00 37.38 170 LEU A C 1
ATOM 1362 O O . LEU A 1 170 ? -0.171 11.297 -3.278 1.00 37.38 170 LEU A O 1
#

Sequence (170 aa):
MDHLPPVLNPFEPLDIPYLGGTEVGYDGLGYEGYPSRQGWDVDLLKHGDLQGRTILEAAHFLQDWLYFGMLRETLRAVPDDPPLELDGLLRAEQTTKQTLVTTAELADLLQDLYRRLEQLPSTDEYYQRFRNCMLLSCGVWQDLMHLCENEGVSGPQILSHEILLSIQVL

Secondary structure (DSSP, 8-state):
---SPP-S-TT----EE----SS----SS-TTTHHHHTT--HHHHTTT--TT--HHHHHHHHIIIIIIIHHHHHS-SSTT------GGGEEE-TTT--EEE--TTHHHHHHHHHHHHHHS---HHHHHHHHHHHHHHHHHHHHHHHHHHHS-TTS--SS-HHHHHHH---

Foldseek 3Di:
DDPDDPPPCPCPDDWAFQLDDPDDAQPLPAQVCRCVVVVHDLVCVLVLNPVPDDLSVVLNSLLRRLPVVLLQLLLDPDSPDPRDDCCVQWDQDPPPRTITGHCPCVVVSVVVSVVVNVVDDPDVVSVVSNVVSVVVSVVSLVSLVVVQVPPPPPDPNSHDPSSNVSNPDD

Radius of gyration: 18.1 Å; chains: 1; bounding box: 42×56×47 Å